Protein AF-A0A9Q3DK66-F1 (afdb_monomer)

Mean predicted aligned error: 12.94 Å

Structure (mmCIF, N/CA/C/O backbone):
data_AF-A0A9Q3DK66-F1
#
_entry.id   AF-A0A9Q3DK66-F1
#
loop_
_atom_site.group_PDB
_atom_site.id
_atom_site.type_symbol
_atom_site.label_atom_id
_atom_site.label_alt_id
_atom_site.label_comp_id
_atom_site.label_asym_id
_atom_site.label_entity_id
_atom_site.label_seq_id
_atom_site.pdbx_PDB_ins_code
_atom_site.Cartn_x
_atom_site.Cartn_y
_atom_site.Cartn_z
_atom_site.occupancy
_atom_site.B_iso_or_equiv
_atom_site.auth_seq_id
_atom_site.auth_comp_id
_atom_site.auth_asym_id
_atom_site.auth_atom_id
_atom_site.pdbx_PDB_model_num
ATOM 1 N N . MET A 1 1 ? 22.580 -22.231 -20.944 1.00 53.44 1 MET A N 1
ATOM 2 C CA . MET A 1 1 ? 22.405 -20.837 -20.447 1.00 53.44 1 MET A CA 1
ATOM 3 C C . MET A 1 1 ? 23.715 -20.143 -20.064 1.00 53.44 1 MET A C 1
ATOM 5 O O . MET A 1 1 ? 23.966 -19.105 -20.649 1.00 53.44 1 MET A O 1
ATOM 9 N N . ARG A 1 2 ? 24.570 -20.653 -19.152 1.00 49.84 2 ARG A N 1
ATOM 10 C CA . ARG A 1 2 ? 25.921 -20.064 -18.920 1.00 49.84 2 ARG A CA 1
ATOM 11 C C . ARG A 1 2 ? 26.965 -20.409 -19.994 1.00 49.84 2 ARG A C 1
ATOM 13 O O . ARG A 1 2 ? 27.972 -19.726 -20.081 1.00 49.84 2 ARG A O 1
ATOM 20 N N . GLN A 1 3 ? 26.744 -21.475 -20.762 1.00 56.81 3 GLN A N 1
ATOM 21 C CA . GLN A 1 3 ? 27.671 -21.937 -21.803 1.00 56.81 3 GLN A CA 1
ATOM 22 C C . GLN A 1 3 ? 27.370 -21.345 -23.194 1.00 56.81 3 GLN A C 1
ATOM 24 O O . GLN A 1 3 ? 28.244 -21.373 -24.048 1.00 56.81 3 GLN A O 1
ATOM 29 N N . ASP A 1 4 ? 26.185 -20.751 -23.398 1.00 58.62 4 ASP A N 1
ATOM 30 C CA . ASP A 1 4 ? 25.713 -20.282 -24.719 1.00 58.62 4 ASP A CA 1
ATOM 31 C C . ASP A 1 4 ? 25.756 -18.752 -24.878 1.00 58.62 4 ASP A C 1
ATOM 33 O O . ASP A 1 4 ? 25.678 -18.226 -25.984 1.00 58.62 4 ASP A O 1
ATOM 37 N N . HIS A 1 5 ? 25.883 -18.022 -23.768 1.00 58.50 5 HIS A N 1
ATOM 38 C CA . HIS A 1 5 ? 25.971 -16.566 -23.733 1.00 58.50 5 HIS A CA 1
ATOM 39 C C . HIS A 1 5 ? 27.233 -16.224 -22.945 1.00 58.50 5 HIS A C 1
ATOM 41 O O . HIS A 1 5 ? 27.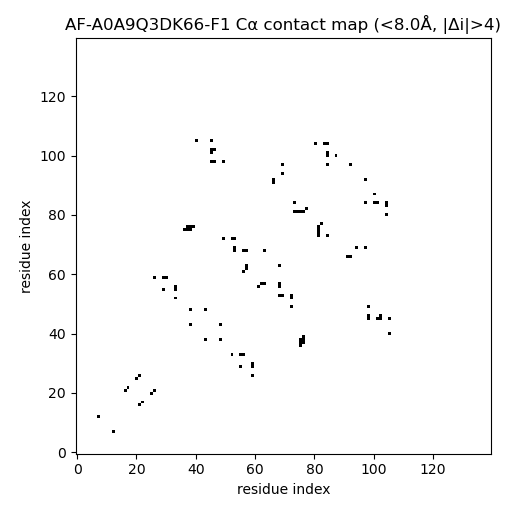349 -16.640 -21.791 1.00 58.50 5 HIS A O 1
ATOM 47 N N . GLY A 1 6 ? 28.192 -15.536 -23.572 1.00 63.41 6 GLY A N 1
ATOM 48 C CA . GLY A 1 6 ? 29.473 -15.169 -22.960 1.00 63.41 6 GLY A CA 1
ATOM 49 C C . GLY A 1 6 ? 29.328 -14.323 -21.686 1.00 63.41 6 GLY A C 1
ATOM 50 O O . GLY A 1 6 ? 28.230 -14.118 -21.169 1.00 63.41 6 GLY A O 1
ATOM 51 N N . THR A 1 7 ? 30.445 -13.810 -21.161 1.00 70.69 7 THR A N 1
ATOM 52 C CA . THR A 1 7 ? 30.504 -12.949 -19.961 1.00 70.69 7 THR A CA 1
ATOM 53 C C . THR A 1 7 ? 29.791 -11.606 -20.168 1.00 70.69 7 THR A C 1
ATOM 55 O O . THR A 1 7 ? 30.417 -10.556 -20.282 1.00 70.69 7 THR A O 1
ATOM 58 N N . HIS A 1 8 ? 28.461 -11.630 -20.225 1.00 76.81 8 HIS A N 1
ATOM 59 C CA . HIS A 1 8 ? 27.614 -10.450 -20.175 1.00 76.81 8 HIS A CA 1
ATOM 60 C C . HIS A 1 8 ? 27.552 -9.915 -18.744 1.00 76.81 8 HIS A C 1
ATOM 62 O O . HIS A 1 8 ? 27.588 -10.670 -17.768 1.00 76.81 8 HIS A O 1
ATOM 68 N N . SER A 1 9 ? 27.459 -8.593 -18.627 1.00 81.81 9 SER A N 1
ATOM 69 C CA . SER A 1 9 ? 27.379 -7.902 -17.346 1.00 81.81 9 SER A CA 1
ATOM 70 C C . SER A 1 9 ? 26.063 -8.219 -16.620 1.00 81.81 9 SER A C 1
ATOM 72 O O . SER A 1 9 ? 25.056 -8.591 -17.225 1.00 81.81 9 SER A O 1
ATOM 74 N N . TRP A 1 10 ? 26.055 -8.063 -15.294 1.00 76.44 10 TRP A N 1
ATOM 75 C CA . TRP A 1 10 ? 24.854 -8.271 -14.480 1.00 76.44 10 TRP A CA 1
ATOM 76 C C . TRP A 1 10 ? 23.632 -7.437 -14.927 1.00 76.44 10 TRP A C 1
ATOM 78 O O . TRP A 1 10 ? 22.541 -8.003 -14.969 1.00 76.44 10 TRP A O 1
ATOM 88 N N . PRO A 1 11 ? 23.768 -6.152 -15.324 1.00 84.50 11 PRO A N 1
ATOM 89 C CA . PRO A 1 11 ? 22.648 -5.377 -15.863 1.00 84.50 11 PRO A CA 1
ATOM 90 C C . PRO A 1 11 ? 21.978 -6.034 -17.074 1.00 84.50 11 PRO A C 1
ATOM 92 O O . PRO A 1 11 ? 20.754 -6.108 -17.123 1.00 84.50 11 PRO A O 1
ATOM 95 N N . TRP A 1 12 ? 22.768 -6.590 -17.996 1.00 84.25 12 TRP A N 1
ATOM 96 C CA . TRP A 1 12 ? 22.235 -7.276 -19.171 1.00 84.25 12 TRP A CA 1
ATOM 97 C C . TRP A 1 12 ? 21.457 -8.537 -18.779 1.00 84.25 12 TRP A C 1
ATOM 99 O O . TRP A 1 12 ? 20.333 -8.746 -19.226 1.00 84.25 12 TRP A O 1
ATOM 109 N N . TRP A 1 13 ? 22.006 -9.354 -17.873 1.00 78.94 13 TRP A N 1
ATOM 110 C CA . TRP A 1 13 ? 21.292 -10.527 -17.357 1.00 78.94 13 TRP A CA 1
ATOM 111 C C . TRP A 1 13 ? 20.001 -10.149 -16.633 1.00 78.94 13 TRP A C 1
ATOM 113 O O . TRP A 1 13 ? 18.989 -10.833 -16.789 1.00 78.94 13 TRP A O 1
ATOM 123 N N . LYS A 1 14 ? 20.015 -9.046 -15.880 1.00 80.75 14 LYS A N 1
ATOM 124 C CA . LYS A 1 14 ? 18.824 -8.507 -15.227 1.00 80.75 14 LYS A CA 1
ATOM 125 C C . LYS A 1 14 ? 17.761 -8.132 -16.261 1.00 80.75 14 LYS A C 1
ATOM 127 O O . LYS A 1 14 ? 16.616 -8.536 -16.094 1.00 80.75 14 LYS A O 1
ATOM 132 N N . GLU A 1 15 ? 18.126 -7.449 -17.345 1.00 82.69 15 GLU A N 1
ATOM 133 C CA . GLU A 1 15 ? 17.201 -7.136 -18.444 1.00 82.69 15 GLU A CA 1
ATOM 134 C C . GLU A 1 15 ? 16.627 -8.386 -19.109 1.00 82.69 15 GLU A C 1
ATOM 136 O O . GLU A 1 15 ? 15.422 -8.448 -19.331 1.00 82.69 15 GLU A O 1
ATOM 141 N N . GLN A 1 16 ? 17.440 -9.411 -19.374 1.00 80.88 16 GLN A N 1
ATOM 142 C CA . GLN A 1 16 ? 16.945 -10.655 -19.974 1.00 80.88 16 GLN A CA 1
ATOM 143 C C . GLN A 1 16 ? 15.970 -11.399 -19.054 1.00 80.88 16 GLN A C 1
ATOM 145 O O . GLN A 1 16 ? 14.953 -11.925 -19.507 1.00 80.88 16 GLN A O 1
ATOM 150 N N . ILE A 1 17 ? 16.251 -11.428 -17.748 1.00 77.25 17 ILE A N 1
ATOM 151 C CA . ILE A 1 17 ? 15.351 -12.014 -16.748 1.00 77.25 17 ILE A CA 1
ATOM 152 C C . ILE A 1 17 ? 14.044 -11.219 -16.694 1.00 77.25 17 ILE A C 1
ATOM 154 O O . ILE A 1 17 ? 12.969 -11.816 -16.744 1.00 77.25 17 ILE A O 1
ATOM 158 N N . LEU A 1 18 ? 14.121 -9.888 -16.636 1.00 77.88 18 LEU A N 1
ATOM 159 C CA . LEU A 1 18 ? 12.938 -9.031 -16.637 1.00 77.88 18 LEU A CA 1
ATOM 160 C C . LEU A 1 18 ? 12.126 -9.229 -17.923 1.00 77.88 18 LEU A C 1
ATOM 162 O O . LEU A 1 18 ? 10.943 -9.524 -17.849 1.00 77.88 18 LEU A O 1
ATOM 166 N N . SER A 1 19 ? 12.756 -9.189 -19.094 1.00 77.69 19 SER A N 1
ATOM 167 C CA . SER A 1 19 ? 12.089 -9.394 -20.385 1.00 77.69 19 SER A CA 1
ATOM 168 C C . SER A 1 19 ? 11.385 -10.752 -20.480 1.00 77.69 19 SER A C 1
ATOM 170 O O . SER A 1 19 ? 10.265 -10.838 -20.980 1.00 77.69 19 SER A O 1
ATOM 172 N N . LYS A 1 20 ? 12.005 -11.819 -19.961 1.00 76.62 20 LYS A N 1
ATOM 173 C CA . LYS A 1 20 ? 11.450 -13.174 -20.038 1.00 76.62 20 LYS A CA 1
ATOM 174 C C . LYS A 1 20 ? 10.322 -13.432 -19.036 1.00 76.62 20 LYS A C 1
ATOM 176 O O . LYS A 1 20 ? 9.377 -14.153 -19.357 1.00 76.62 20 LYS A O 1
ATOM 181 N N . TRP A 1 21 ? 10.433 -12.896 -17.821 1.00 71.38 21 TRP A N 1
ATOM 182 C CA . TRP A 1 21 ? 9.559 -13.267 -16.701 1.00 71.38 21 TRP A CA 1
ATOM 183 C C . TRP 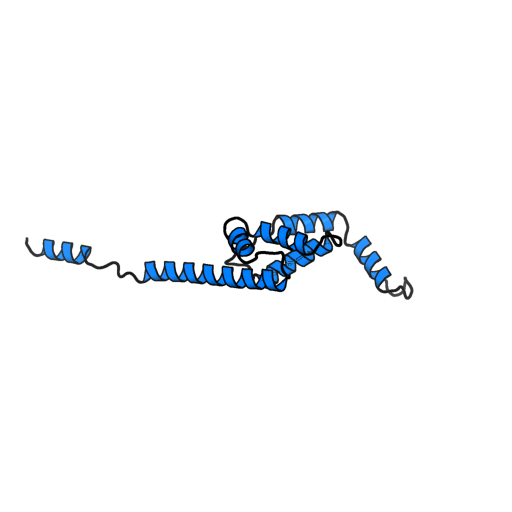A 1 21 ? 8.580 -12.165 -16.275 1.00 71.38 21 TRP A C 1
ATOM 185 O O . TRP A 1 21 ? 7.520 -12.478 -15.740 1.00 71.38 21 TRP A O 1
ATOM 19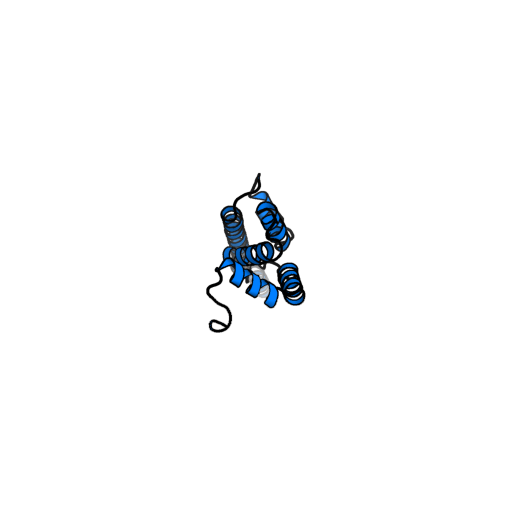5 N N . VAL A 1 22 ? 8.880 -10.896 -16.559 1.00 75.62 22 VAL A N 1
ATOM 196 C CA . VAL A 1 22 ? 8.011 -9.729 -16.314 1.00 75.62 22 VAL A CA 1
ATOM 197 C C . VAL A 1 22 ? 7.228 -9.418 -17.592 1.00 75.62 22 VAL A C 1
ATOM 199 O O . VAL A 1 22 ? 7.341 -8.350 -18.188 1.00 75.62 22 VAL A O 1
ATOM 202 N N . ASN A 1 23 ? 6.438 -10.394 -18.035 1.00 82.25 23 ASN A N 1
ATOM 203 C CA . ASN A 1 23 ? 5.479 -10.207 -19.123 1.00 82.25 23 ASN A CA 1
ATOM 204 C C . ASN A 1 23 ? 4.170 -9.579 -18.604 1.00 82.25 23 ASN A C 1
ATOM 206 O O . ASN A 1 23 ? 3.952 -9.468 -17.395 1.00 82.25 23 ASN A O 1
ATOM 210 N N . ASP A 1 24 ? 3.275 -9.195 -19.513 1.00 85.06 24 ASP A N 1
ATOM 211 C CA . ASP A 1 24 ? 2.014 -8.527 -19.158 1.00 85.06 24 ASP A CA 1
ATOM 212 C C . ASP A 1 24 ? 1.142 -9.355 -18.207 1.00 85.06 24 ASP A C 1
ATOM 214 O O . ASP A 1 24 ? 0.496 -8.807 -17.317 1.00 85.06 24 ASP A O 1
ATOM 218 N N . SER A 1 25 ? 1.186 -10.688 -18.307 1.00 86.50 25 SER A N 1
ATOM 219 C CA . SER A 1 25 ? 0.475 -11.564 -17.367 1.00 86.50 25 SER A CA 1
ATOM 220 C C . SER A 1 25 ? 1.046 -11.489 -15.950 1.00 86.50 25 SER A C 1
ATOM 222 O O . SER A 1 25 ? 0.293 -11.558 -14.979 1.00 86.50 25 SER A O 1
ATOM 224 N N . TRP A 1 26 ? 2.366 -11.360 -15.801 1.00 89.19 26 TRP A N 1
ATOM 225 C CA . TRP A 1 26 ? 2.994 -11.145 -14.496 1.00 89.19 26 TRP A CA 1
ATOM 226 C C . TRP A 1 26 ? 2.631 -9.770 -13.926 1.00 89.19 26 TRP A C 1
ATOM 228 O O . TRP A 1 26 ? 2.263 -9.683 -12.754 1.00 89.19 26 TRP A O 1
ATOM 238 N N . ARG A 1 27 ? 2.663 -8.720 -14.760 1.00 88.69 27 ARG A N 1
ATOM 239 C CA . ARG A 1 27 ? 2.290 -7.354 -14.354 1.00 88.69 27 ARG A CA 1
ATOM 240 C C . ARG A 1 27 ? 0.848 -7.307 -13.867 1.00 88.69 27 ARG A C 1
ATOM 242 O O . ARG A 1 27 ? 0.611 -6.895 -12.738 1.00 88.69 27 ARG A O 1
ATOM 249 N N . PHE A 1 28 ? -0.072 -7.870 -14.647 1.00 89.88 28 PHE A N 1
ATOM 250 C CA . PHE A 1 28 ? -1.483 -7.982 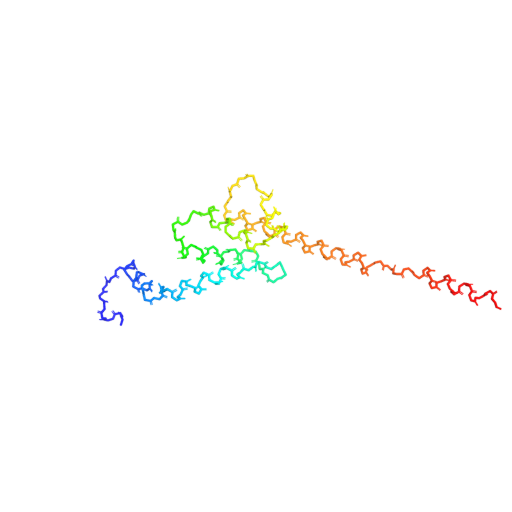-14.287 1.00 89.88 28 PHE A CA 1
ATOM 251 C C . PHE A 1 28 ? -1.694 -8.731 -12.961 1.00 89.88 28 PHE A C 1
ATOM 253 O O . PHE A 1 28 ? -2.426 -8.276 -12.084 1.00 89.88 28 PHE A O 1
ATOM 260 N N . LYS A 1 29 ? -1.004 -9.863 -12.756 1.00 91.50 29 LYS A N 1
ATOM 261 C CA . LYS A 1 29 ? -1.060 -10.598 -11.479 1.00 91.50 29 LYS A CA 1
ATOM 262 C C . LYS A 1 29 ? -0.562 -9.759 -10.309 1.00 91.50 29 LYS A C 1
ATOM 264 O O . LYS A 1 29 ? -1.106 -9.873 -9.209 1.00 91.50 29 LYS A O 1
ATOM 269 N N . MET A 1 30 ? 0.480 -8.959 -10.516 1.00 91.75 30 MET A N 1
ATOM 270 C CA . MET A 1 30 ? 1.046 -8.126 -9.462 1.00 91.75 30 MET A CA 1
ATOM 271 C C . MET A 1 30 ? 0.179 -6.924 -9.127 1.00 91.75 30 MET A C 1
ATOM 273 O O . MET A 1 30 ? 0.009 -6.630 -7.944 1.00 91.75 30 MET A O 1
ATOM 277 N N . GLU A 1 31 ? -0.415 -6.300 -10.139 1.00 93.50 31 GLU A N 1
ATOM 278 C CA . GLU A 1 31 ? -1.420 -5.256 -9.974 1.00 93.50 31 GLU A CA 1
ATOM 279 C C . GLU A 1 31 ? -2.607 -5.786 -9.174 1.00 93.50 31 GLU A C 1
ATOM 281 O O . GLU A 1 31 ? -2.880 -5.254 -8.103 1.00 93.50 31 GLU A O 1
ATOM 286 N N . ASN A 1 32 ? -3.220 -6.902 -9.582 1.00 94.81 32 ASN A N 1
ATOM 287 C CA . ASN A 1 32 ? -4.329 -7.503 -8.829 1.00 94.81 32 ASN A CA 1
ATOM 288 C C . ASN A 1 32 ? -3.920 -7.877 -7.401 1.00 94.81 32 ASN A C 1
ATOM 290 O O . ASN A 1 32 ? -4.633 -7.583 -6.447 1.00 94.81 32 ASN A O 1
ATOM 294 N N . SER A 1 33 ? -2.725 -8.451 -7.231 1.00 94.25 33 SER A N 1
ATOM 295 C CA . SER A 1 33 ? -2.201 -8.798 -5.906 1.00 94.25 33 SER A CA 1
ATOM 296 C C . SER A 1 33 ? -2.041 -7.588 -4.987 1.00 94.25 33 SER A C 1
ATOM 298 O O . SER A 1 33 ? -2.096 -7.754 -3.767 1.00 94.25 33 SER A O 1
ATOM 300 N N . PHE A 1 34 ? -1.740 -6.410 -5.537 1.00 95.31 34 PHE A N 1
ATOM 301 C CA . PHE A 1 34 ? -1.704 -5.157 -4.789 1.00 95.31 34 PHE A CA 1
ATOM 302 C C . PHE A 1 34 ? -3.116 -4.600 -4.586 1.00 95.31 34 PHE A C 1
ATOM 304 O O . PHE A 1 34 ? -3.440 -4.141 -3.491 1.00 95.31 34 PHE A O 1
ATOM 311 N N . GLU A 1 35 ? -3.970 -4.653 -5.607 1.00 93.50 35 GLU A N 1
ATOM 312 C CA . GLU A 1 35 ? -5.308 -4.080 -5.541 1.00 93.50 35 GLU A CA 1
ATOM 313 C C . GLU A 1 35 ? -6.203 -4.791 -4.517 1.00 93.50 35 GLU A C 1
ATOM 315 O O . GLU A 1 35 ? -6.865 -4.118 -3.724 1.00 93.50 35 GLU A O 1
ATOM 320 N N . GLU A 1 36 ? -6.125 -6.119 -4.448 1.00 94.19 36 GLU A N 1
ATOM 321 C CA . GLU A 1 36 ? -6.849 -6.970 -3.495 1.00 94.19 36 GLU A CA 1
ATOM 322 C C . GLU A 1 36 ? -6.227 -6.985 -2.087 1.00 94.19 36 GLU A C 1
ATOM 324 O O . GLU A 1 36 ? -6.837 -7.474 -1.132 1.00 94.19 36 GLU A O 1
ATOM 329 N N . ALA A 1 37 ? -5.003 -6.470 -1.922 1.00 93.88 37 ALA A N 1
ATOM 330 C CA . ALA A 1 37 ? -4.325 -6.468 -0.632 1.00 93.88 37 ALA A CA 1
ATOM 331 C C . ALA A 1 37 ? -4.906 -5.389 0.287 1.00 93.88 37 ALA A C 1
ATOM 333 O O . ALA A 1 37 ? -4.469 -4.241 0.267 1.00 93.88 37 ALA A O 1
ATOM 334 N N . ILE A 1 38 ? -5.849 -5.787 1.137 1.00 93.62 38 ILE A N 1
ATOM 335 C CA . ILE A 1 38 ? -6.360 -4.979 2.248 1.00 93.62 38 ILE A CA 1
ATOM 336 C C . ILE A 1 38 ? -5.642 -5.377 3.539 1.00 93.62 38 ILE A C 1
ATOM 338 O O . ILE A 1 38 ? -5.466 -6.568 3.815 1.00 93.62 38 ILE A O 1
ATOM 342 N N . PHE A 1 39 ? -5.206 -4.384 4.316 1.00 93.69 39 PHE A N 1
ATOM 343 C CA . PHE A 1 39 ? -4.532 -4.625 5.590 1.00 93.69 39 PHE A CA 1
ATOM 344 C C . PHE A 1 39 ? -5.527 -5.110 6.650 1.00 93.69 39 PHE A C 1
ATOM 346 O O . PHE A 1 39 ? -6.564 -4.487 6.871 1.00 93.69 39 PHE A O 1
ATOM 353 N N . ASN A 1 40 ? -5.196 -6.204 7.337 1.00 89.69 40 ASN A N 1
ATOM 354 C CA . ASN A 1 40 ? -5.992 -6.746 8.431 1.00 89.69 40 ASN A CA 1
ATOM 355 C C . ASN A 1 40 ? -5.207 -6.698 9.752 1.00 89.69 40 ASN A C 1
ATOM 357 O O . ASN A 1 40 ? -4.169 -7.338 9.889 1.00 89.69 40 ASN A O 1
ATOM 361 N N . ILE A 1 41 ? -5.745 -5.986 10.743 1.00 87.75 41 ILE A N 1
ATOM 362 C CA . ILE A 1 41 ? -5.089 -5.740 12.035 1.00 87.75 41 ILE A CA 1
ATOM 363 C C . ILE A 1 41 ? -4.836 -7.013 12.867 1.00 87.75 41 ILE A C 1
ATOM 365 O O . ILE A 1 41 ? -3.840 -7.099 13.590 1.00 87.75 41 ILE A O 1
ATOM 369 N N . GLU A 1 42 ? -5.717 -8.007 12.759 1.00 85.56 42 GLU A N 1
ATOM 370 C CA . GLU A 1 42 ? -5.652 -9.284 13.484 1.00 85.56 42 GLU A CA 1
ATOM 371 C C . GLU A 1 42 ? -4.561 -10.182 12.893 1.00 85.56 42 GLU A C 1
ATOM 373 O O . GLU A 1 42 ? -3.745 -10.757 13.614 1.00 85.56 42 GLU A O 1
ATOM 378 N N . ARG A 1 43 ? -4.531 -10.270 11.559 1.00 88.81 43 ARG A N 1
ATOM 379 C CA . ARG A 1 43 ? -3.712 -11.237 10.819 1.00 88.81 43 ARG A CA 1
ATOM 380 C C . ARG A 1 43 ? -2.342 -10.699 10.423 1.00 88.81 43 ARG A C 1
ATOM 382 O O . ARG A 1 43 ? -1.364 -11.446 10.421 1.00 88.81 43 ARG A O 1
ATOM 389 N N . ASP A 1 44 ? -2.274 -9.437 10.021 1.00 92.75 44 ASP A N 1
ATOM 390 C CA . ASP A 1 44 ? -1.124 -8.905 9.304 1.00 92.75 44 ASP A CA 1
ATOM 391 C C . ASP A 1 44 ? -0.163 -8.180 10.255 1.00 92.75 44 ASP A C 1
ATOM 393 O O . ASP A 1 44 ? -0.558 -7.458 11.173 1.00 92.75 44 ASP A O 1
ATOM 397 N N . ARG A 1 45 ? 1.143 -8.362 10.025 1.00 92.38 45 ARG A N 1
ATOM 398 C CA . ARG A 1 45 ? 2.186 -7.606 10.728 1.00 92.38 45 ARG A CA 1
ATOM 399 C C . ARG A 1 45 ? 2.486 -6.313 9.965 1.00 92.38 45 ARG A C 1
ATOM 401 O O . ARG A 1 45 ? 2.896 -6.424 8.806 1.00 92.38 45 ARG A O 1
ATOM 408 N N . PRO A 1 46 ? 2.344 -5.126 10.588 1.00 91.75 46 PRO A N 1
ATOM 409 C CA . PRO A 1 46 ? 2.537 -3.825 9.944 1.00 91.75 46 PRO A CA 1
ATOM 410 C C . PRO A 1 46 ? 3.794 -3.725 9.073 1.00 91.75 46 PRO A C 1
ATOM 412 O O . PRO A 1 46 ? 3.678 -3.505 7.868 1.00 91.75 46 PRO A O 1
ATOM 415 N N . MET A 1 47 ? 4.976 -3.972 9.648 1.00 93.81 47 MET A N 1
ATOM 416 C CA . MET A 1 47 ? 6.256 -3.881 8.941 1.00 93.81 47 MET A CA 1
ATOM 417 C C . MET A 1 47 ? 6.314 -4.800 7.715 1.00 93.81 47 MET A C 1
ATOM 419 O O . MET A 1 47 ? 6.543 -4.346 6.593 1.00 93.81 47 MET A O 1
ATOM 423 N N . SER A 1 48 ? 6.079 -6.102 7.907 1.00 95.12 48 SER A N 1
ATOM 424 C CA . SER A 1 48 ? 6.174 -7.091 6.827 1.00 95.12 48 SER A CA 1
ATOM 425 C C . SER A 1 48 ? 5.162 -6.821 5.717 1.00 95.12 48 SER A C 1
ATOM 427 O O . SER A 1 48 ? 5.475 -6.970 4.535 1.00 95.12 48 SER A O 1
ATOM 429 N N . TRP A 1 49 ? 3.947 -6.418 6.089 1.00 96.06 49 TRP A N 1
ATOM 430 C CA . TRP A 1 49 ? 2.892 -6.128 5.134 1.00 96.06 49 TRP A CA 1
ATOM 431 C C . TRP A 1 49 ? 3.209 -4.868 4.323 1.00 96.06 49 TRP A C 1
ATOM 433 O O . TRP A 1 49 ? 3.122 -4.905 3.095 1.00 96.06 49 TRP A O 1
ATOM 443 N N . PHE A 1 50 ? 3.653 -3.790 4.978 1.00 95.75 50 PHE A N 1
ATOM 444 C CA . PHE A 1 50 ? 4.005 -2.534 4.316 1.00 95.75 50 PHE A CA 1
ATOM 445 C C . PHE A 1 50 ? 5.149 -2.719 3.321 1.00 95.75 50 PHE A C 1
ATOM 447 O O . PHE A 1 50 ? 5.029 -2.327 2.161 1.00 95.75 50 PHE A O 1
ATOM 454 N N . LEU A 1 51 ? 6.237 -3.373 3.745 1.00 95.94 51 LEU A N 1
ATOM 455 C CA . LEU A 1 51 ? 7.398 -3.617 2.888 1.00 95.94 51 LEU A CA 1
ATOM 456 C C . LEU A 1 51 ? 7.036 -4.473 1.671 1.00 95.94 51 LEU A C 1
ATOM 458 O O . LEU A 1 51 ? 7.485 -4.181 0.566 1.00 95.94 51 LEU A O 1
ATOM 462 N N . LYS A 1 52 ? 6.157 -5.468 1.841 1.00 96.31 52 LYS A N 1
ATOM 463 C CA . LYS A 1 52 ? 5.653 -6.281 0.728 1.00 96.31 52 LYS A CA 1
ATOM 464 C C . LYS A 1 52 ? 4.870 -5.451 -0.290 1.00 96.31 52 LYS A C 1
ATOM 466 O O . LYS A 1 52 ? 5.009 -5.679 -1.489 1.00 96.31 52 LYS A O 1
ATOM 471 N N . GLN A 1 53 ? 4.046 -4.501 0.154 1.00 96.38 53 GLN A N 1
ATOM 472 C CA . GLN A 1 53 ? 3.324 -3.628 -0.778 1.00 96.38 53 GLN A CA 1
ATOM 473 C C . GLN A 1 53 ? 4.238 -2.586 -1.429 1.00 96.38 53 GLN A C 1
ATOM 475 O O . GLN A 1 53 ? 4.070 -2.298 -2.614 1.00 96.38 53 GLN A O 1
ATOM 480 N N . LYS A 1 54 ? 5.225 -2.065 -0.687 1.00 95.69 54 LYS A N 1
ATOM 481 C CA . LYS A 1 54 ? 6.262 -1.176 -1.226 1.00 95.69 54 LYS A CA 1
ATOM 482 C C . LYS A 1 54 ? 7.003 -1.858 -2.372 1.00 95.69 54 LYS A C 1
ATOM 484 O O . LYS A 1 54 ? 7.031 -1.302 -3.460 1.00 95.69 54 LYS A O 1
ATOM 489 N N . ASP A 1 55 ? 7.493 -3.076 -2.152 1.00 94.62 55 ASP A N 1
ATOM 490 C CA . ASP A 1 55 ? 8.223 -3.866 -3.151 1.00 94.62 55 ASP A CA 1
ATOM 491 C C . ASP A 1 55 ? 7.408 -4.103 -4.435 1.00 94.62 55 ASP A C 1
ATOM 493 O O . ASP A 1 55 ? 7.889 -3.875 -5.549 1.00 94.62 55 ASP A O 1
ATOM 497 N N . ARG A 1 56 ? 6.127 -4.466 -4.290 1.00 94.25 56 ARG A N 1
ATOM 498 C CA . ARG A 1 56 ? 5.205 -4.628 -5.426 1.00 94.25 56 ARG A CA 1
ATOM 499 C C . ARG A 1 56 ? 5.070 -3.343 -6.237 1.00 94.25 56 ARG A C 1
ATOM 501 O O . ARG A 1 56 ? 5.209 -3.374 -7.457 1.00 94.25 56 ARG A O 1
ATOM 508 N N . LEU A 1 57 ? 4.822 -2.218 -5.567 1.00 94.62 57 LEU A N 1
ATOM 509 C CA . LEU A 1 57 ? 4.636 -0.930 -6.233 1.00 94.62 57 LEU A CA 1
ATOM 510 C C . LEU A 1 57 ? 5.919 -0.423 -6.884 1.00 94.62 57 LEU A C 1
ATOM 512 O O . LEU A 1 57 ? 5.852 0.059 -8.008 1.00 94.62 57 LEU A O 1
ATOM 516 N N . THR A 1 58 ? 7.075 -0.561 -6.233 1.00 92.50 58 THR A N 1
ATOM 517 C CA . THR A 1 58 ? 8.360 -0.151 -6.820 1.00 92.50 58 THR A CA 1
ATOM 518 C C . THR A 1 58 ? 8.758 -1.035 -7.995 1.00 92.50 58 THR A C 1
ATOM 520 O O . THR A 1 58 ? 9.433 -0.570 -8.907 1.00 92.50 58 THR A O 1
ATOM 523 N N . THR A 1 59 ? 8.321 -2.298 -8.012 1.00 89.81 59 THR A N 1
ATOM 524 C CA . THR A 1 59 ? 8.565 -3.192 -9.150 1.00 89.81 59 THR A CA 1
ATOM 525 C C . THR A 1 59 ? 7.637 -2.884 -10.329 1.00 89.81 59 THR A C 1
ATOM 527 O O . THR A 1 59 ? 8.073 -2.921 -11.476 1.00 89.81 59 THR A O 1
ATOM 530 N N . LEU A 1 60 ? 6.366 -2.560 -10.066 1.00 90.06 60 LEU A N 1
ATOM 531 C CA . LEU A 1 60 ? 5.394 -2.176 -11.100 1.00 90.06 60 LEU A CA 1
ATOM 532 C C . LEU A 1 60 ? 5.638 -0.766 -11.654 1.00 90.06 60 LEU A C 1
ATOM 534 O O . LEU A 1 60 ? 5.430 -0.512 -12.839 1.00 90.06 60 LEU A O 1
ATOM 538 N N . HIS A 1 61 ? 6.067 0.153 -10.793 1.00 90.25 61 HIS A N 1
ATOM 539 C CA . HIS A 1 61 ? 6.213 1.572 -11.089 1.00 90.25 61 HIS A CA 1
ATOM 540 C C . HIS A 1 61 ? 7.543 2.096 -10.521 1.00 90.25 61 HIS A C 1
ATOM 542 O O . HIS A 1 61 ? 7.544 2.788 -9.499 1.00 90.25 61 HIS A O 1
ATOM 548 N N . PRO A 1 62 ? 8.681 1.780 -11.164 1.00 89.00 62 PRO A N 1
ATOM 549 C CA . PRO A 1 62 ? 10.005 2.162 -10.667 1.00 89.00 62 PRO A CA 1
ATOM 550 C C . PRO A 1 62 ? 10.208 3.680 -10.578 1.00 89.00 62 PRO A C 1
ATOM 552 O O . PRO A 1 62 ? 10.939 4.145 -9.710 1.00 89.00 62 PRO A O 1
ATOM 555 N N . ASP A 1 63 ? 9.512 4.451 -11.415 1.00 91.50 63 ASP A N 1
ATOM 556 C CA . ASP A 1 63 ? 9.612 5.916 -11.456 1.00 91.50 63 ASP A CA 1
ATOM 557 C C . ASP A 1 63 ? 8.666 6.618 -10.461 1.00 91.50 63 ASP A C 1
ATOM 559 O O . ASP A 1 63 ? 8.576 7.847 -10.421 1.00 91.50 63 ASP A O 1
ATOM 563 N N . MET A 1 64 ? 7.911 5.857 -9.660 1.00 93.25 64 MET A N 1
ATOM 564 C CA . MET A 1 64 ? 6.981 6.419 -8.684 1.00 93.25 64 MET A CA 1
ATOM 565 C C . MET A 1 64 ? 7.732 6.991 -7.481 1.00 93.25 64 MET A C 1
ATOM 567 O O . MET A 1 64 ? 8.548 6.314 -6.859 1.00 93.25 64 MET A O 1
ATOM 571 N N . SER A 1 65 ? 7.395 8.224 -7.090 1.00 93.81 65 SER A N 1
ATOM 572 C CA . SER A 1 65 ? 7.977 8.831 -5.892 1.00 93.81 65 SER A CA 1
ATOM 573 C C . SER A 1 65 ? 7.620 8.045 -4.630 1.00 93.81 65 SER A C 1
ATOM 575 O O . SER A 1 65 ? 6.505 7.534 -4.490 1.00 93.81 65 SER A O 1
ATOM 577 N N . GLU A 1 66 ? 8.547 8.002 -3.672 1.00 91.31 66 GLU A N 1
ATOM 578 C CA . GLU A 1 66 ? 8.353 7.267 -2.418 1.00 91.31 66 GLU A CA 1
ATOM 579 C C . GLU A 1 66 ? 7.095 7.743 -1.666 1.00 91.31 66 GLU A C 1
ATOM 581 O O . GLU A 1 66 ? 6.269 6.932 -1.251 1.00 91.31 66 GLU A O 1
ATOM 586 N N . THR A 1 67 ? 6.858 9.056 -1.630 1.00 91.56 67 THR A N 1
ATOM 587 C CA . THR A 1 67 ? 5.635 9.651 -1.073 1.00 91.56 67 THR A CA 1
ATOM 588 C C . THR A 1 67 ? 4.360 9.127 -1.740 1.00 91.56 67 THR A C 1
ATOM 590 O O . THR A 1 67 ? 3.345 8.910 -1.073 1.00 91.56 67 THR A O 1
ATOM 593 N N . MET A 1 68 ? 4.364 8.941 -3.063 1.00 92.75 68 MET A N 1
ATOM 594 C CA . MET A 1 68 ? 3.201 8.411 -3.776 1.00 92.75 68 MET A CA 1
ATOM 595 C C . MET A 1 68 ? 3.006 6.920 -3.485 1.00 92.75 68 MET A C 1
ATOM 597 O O . MET A 1 68 ? 1.867 6.491 -3.283 1.00 92.75 68 MET A O 1
ATOM 601 N N . VAL A 1 69 ? 4.098 6.154 -3.391 1.00 95.12 69 VAL A N 1
ATOM 602 C CA . VAL A 1 69 ? 4.069 4.750 -2.960 1.00 95.12 69 VAL A CA 1
ATOM 603 C C . VAL A 1 69 ? 3.413 4.644 -1.584 1.00 95.12 69 VAL A C 1
ATOM 605 O O . VAL A 1 69 ? 2.426 3.923 -1.436 1.00 95.12 69 VAL A O 1
ATOM 608 N N . HIS A 1 70 ? 3.860 5.432 -0.601 1.00 94.19 70 HIS A N 1
ATOM 609 C CA . HIS A 1 70 ? 3.266 5.448 0.740 1.00 94.19 70 HIS A CA 1
ATOM 610 C C . HIS A 1 70 ? 1.776 5.791 0.709 1.00 94.19 70 HIS A C 1
ATOM 612 O O . HIS A 1 70 ? 0.971 5.062 1.283 1.00 94.19 70 HIS A O 1
ATOM 618 N N . LYS A 1 71 ? 1.368 6.832 -0.029 1.00 91.31 71 LYS A N 1
ATOM 619 C CA . LYS A 1 71 ? -0.054 7.202 -0.177 1.00 91.31 71 LYS A CA 1
ATOM 620 C C . LYS A 1 71 ? -0.901 6.090 -0.804 1.00 91.31 71 LYS A C 1
ATOM 622 O O . LYS A 1 71 ? -2.056 5.913 -0.422 1.00 91.31 71 LYS A O 1
ATOM 627 N N . ARG A 1 72 ? -0.375 5.344 -1.784 1.00 94.50 72 ARG A N 1
ATOM 628 C CA . ARG A 1 72 ? -1.082 4.185 -2.362 1.00 94.50 72 ARG A CA 1
ATOM 629 C C . ARG A 1 72 ? -1.232 3.061 -1.344 1.00 94.50 72 ARG A C 1
ATOM 631 O O . ARG A 1 72 ? -2.309 2.481 -1.274 1.00 94.50 72 ARG A O 1
ATOM 638 N N . ILE A 1 73 ? -0.198 2.796 -0.551 1.00 95.00 73 ILE A N 1
ATOM 639 C CA . ILE A 1 73 ? -0.233 1.774 0.501 1.00 95.00 73 ILE A CA 1
ATOM 640 C C . ILE A 1 73 ? -1.223 2.166 1.608 1.00 95.00 73 ILE A C 1
ATOM 642 O O . ILE A 1 73 ? -2.030 1.339 2.011 1.00 95.00 73 ILE A O 1
ATOM 646 N N . LEU A 1 74 ? -1.242 3.427 2.051 1.00 92.12 74 LEU A N 1
ATOM 647 C CA . LEU A 1 74 ? -2.157 3.897 3.104 1.00 92.12 74 LEU A CA 1
ATOM 648 C C . LEU A 1 74 ? -3.637 3.738 2.745 1.00 92.12 74 LEU A C 1
ATOM 650 O O . LEU A 1 74 ? -4.437 3.360 3.597 1.00 92.12 74 LEU A O 1
ATOM 654 N N . ARG A 1 75 ? -3.999 3.934 1.473 1.00 91.75 75 ARG A N 1
ATOM 655 C CA . ARG A 1 75 ? -5.376 3.716 0.997 1.00 91.75 75 ARG A CA 1
ATOM 656 C C . ARG A 1 75 ? -5.868 2.277 1.171 1.00 91.75 75 ARG A C 1
ATOM 658 O O . ARG A 1 75 ? -7.068 2.032 1.138 1.00 91.75 75 ARG A O 1
ATOM 665 N N . LYS A 1 76 ? -4.961 1.316 1.362 1.00 93.75 76 LYS A N 1
ATOM 666 C CA . LYS A 1 76 ? -5.296 -0.093 1.613 1.00 93.75 76 LYS A CA 1
ATOM 667 C C . LYS A 1 76 ? -5.619 -0.404 3.079 1.00 93.75 76 LYS A C 1
ATOM 669 O O . LYS A 1 76 ? -6.027 -1.525 3.374 1.00 93.75 76 LYS A O 1
ATOM 674 N N . PHE A 1 77 ? -5.453 0.560 3.986 1.00 87.81 77 PHE A N 1
ATOM 675 C CA . PHE A 1 77 ? -5.875 0.440 5.386 1.00 87.81 77 PHE A CA 1
ATOM 676 C C . PHE A 1 77 ? -7.361 0.757 5.544 1.00 87.81 77 PHE A C 1
ATOM 678 O O . PHE A 1 77 ? -8.032 0.112 6.344 1.00 87.81 77 PHE A O 1
ATOM 685 N N . GLY A 1 78 ? -7.864 1.711 4.754 1.00 82.25 78 GLY A N 1
ATOM 686 C CA . GLY A 1 78 ? -9.264 2.117 4.729 1.00 82.25 78 GLY A CA 1
ATOM 687 C C . GLY A 1 78 ? -9.756 2.781 6.022 1.00 82.25 78 GLY A C 1
ATOM 688 O O . GLY A 1 78 ? -9.201 2.607 7.112 1.00 82.25 78 GLY A O 1
ATOM 689 N N . GLY A 1 79 ? -10.833 3.559 5.881 1.00 84.94 79 GLY A N 1
ATOM 690 C CA . GLY A 1 79 ? -11.610 4.124 6.986 1.00 84.94 79 GLY A CA 1
ATOM 691 C C . GLY A 1 79 ? -10.771 4.782 8.085 1.00 84.94 79 GLY A C 1
ATOM 692 O O . GLY A 1 79 ? -9.852 5.564 7.830 1.00 84.94 79 GLY A O 1
ATOM 693 N N . ASP A 1 80 ? -11.085 4.430 9.330 1.00 84.94 80 ASP A N 1
ATOM 694 C CA . ASP A 1 80 ? -10.476 5.031 10.518 1.00 84.94 80 ASP A CA 1
ATOM 695 C C . ASP A 1 80 ? -8.990 4.718 10.660 1.00 84.94 80 ASP A C 1
ATOM 697 O O . ASP A 1 80 ? -8.257 5.472 11.303 1.00 84.94 80 ASP A O 1
ATOM 701 N N . LEU A 1 81 ? -8.529 3.592 10.112 1.00 85.25 81 LEU A N 1
ATOM 702 C CA . LEU A 1 81 ? -7.138 3.182 10.246 1.00 85.25 81 LEU A CA 1
ATOM 703 C C . LEU A 1 81 ? -6.239 4.035 9.348 1.00 85.25 81 LEU A C 1
ATOM 705 O O . LEU A 1 81 ? -5.233 4.558 9.826 1.00 85.25 81 LEU A O 1
ATOM 709 N N . GLU A 1 82 ? -6.655 4.261 8.099 1.00 89.25 82 GLU A N 1
ATOM 710 C CA . GLU A 1 82 ? -6.002 5.220 7.203 1.00 89.25 82 GLU A CA 1
ATOM 711 C C . GLU A 1 82 ? -5.956 6.617 7.836 1.00 89.25 82 GLU A C 1
ATOM 713 O O . GLU A 1 82 ? -4.892 7.239 7.886 1.00 89.25 82 GLU A O 1
ATOM 718 N N . HIS A 1 83 ? -7.089 7.093 8.366 1.00 88.19 83 HIS A N 1
ATOM 719 C CA . HIS A 1 83 ? -7.167 8.411 8.992 1.00 88.19 83 HIS A CA 1
ATOM 720 C C . HIS A 1 83 ? -6.230 8.533 10.201 1.00 88.19 83 HIS A C 1
ATOM 722 O O . HIS A 1 83 ? -5.463 9.491 10.285 1.00 88.19 83 HIS A O 1
ATOM 728 N N . SER A 1 84 ? -6.242 7.540 11.096 1.00 87.62 84 SER A N 1
ATOM 729 C CA . SER A 1 84 ? -5.407 7.522 12.304 1.00 87.62 84 SER A CA 1
ATOM 730 C C . SER A 1 84 ? -3.917 7.588 11.958 1.00 87.62 84 SER A C 1
ATOM 732 O O . SER A 1 84 ? -3.177 8.385 12.539 1.00 87.62 84 SER A O 1
ATOM 734 N N . ILE A 1 85 ? -3.475 6.801 10.970 1.00 87.81 85 ILE A N 1
ATOM 735 C CA . ILE A 1 85 ? -2.076 6.806 10.527 1.00 87.81 85 ILE A CA 1
ATOM 736 C C . ILE A 1 85 ? -1.743 8.161 9.903 1.00 87.81 85 ILE A C 1
ATOM 738 O O . ILE A 1 85 ? -0.753 8.781 10.275 1.00 87.81 85 ILE A O 1
ATOM 742 N N . ARG A 1 86 ? -2.597 8.675 9.011 1.00 85.69 86 ARG A N 1
ATOM 743 C CA . ARG A 1 86 ? -2.357 9.960 8.342 1.00 85.69 86 ARG A CA 1
ATOM 744 C C . ARG A 1 86 ? -2.284 11.127 9.325 1.00 85.69 86 ARG A C 1
ATOM 746 O O . ARG A 1 86 ? -1.432 11.988 9.162 1.00 85.69 86 ARG A O 1
ATOM 753 N N . SER A 1 87 ? -3.138 11.137 10.348 1.00 86.56 87 SER A N 1
ATOM 754 C CA . SER A 1 87 ? -3.154 12.175 11.388 1.00 86.56 87 SER A CA 1
ATOM 755 C C . SER A 1 87 ? -1.930 12.155 12.307 1.00 86.56 87 SER A C 1
ATOM 757 O O . SER A 1 87 ? -1.691 13.126 13.016 1.00 86.56 87 SER A O 1
ATOM 759 N N . SER A 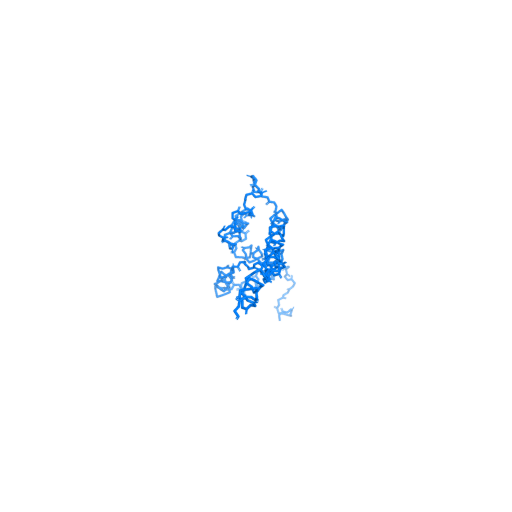1 88 ? -1.132 11.081 12.275 1.00 84.50 88 SER A N 1
ATOM 760 C CA . SER A 1 88 ? 0.117 10.993 13.042 1.00 84.50 88 SER A CA 1
ATOM 761 C C . SER A 1 88 ? 1.233 11.859 12.439 1.00 84.50 88 SER A C 1
ATOM 763 O O . SER A 1 88 ? 2.278 12.032 13.062 1.00 84.50 88 SER A O 1
ATOM 765 N N . PHE A 1 89 ? 1.022 12.423 11.242 1.00 82.50 89 PHE A N 1
ATOM 766 C CA . PHE A 1 89 ? 2.020 13.193 10.507 1.00 82.50 89 PHE A CA 1
ATOM 767 C C . PHE A 1 89 ? 1.457 14.528 10.007 1.00 82.50 89 PHE A C 1
ATOM 769 O O . PHE A 1 89 ? 0.327 14.600 9.531 1.00 82.50 89 PHE A O 1
ATOM 776 N N . ILE A 1 90 ? 2.279 15.580 10.062 1.00 76.38 90 ILE A N 1
ATOM 777 C CA . ILE A 1 90 ? 1.975 16.895 9.463 1.00 76.38 90 ILE A CA 1
ATOM 778 C C . ILE A 1 90 ? 2.480 16.963 8.009 1.00 76.38 9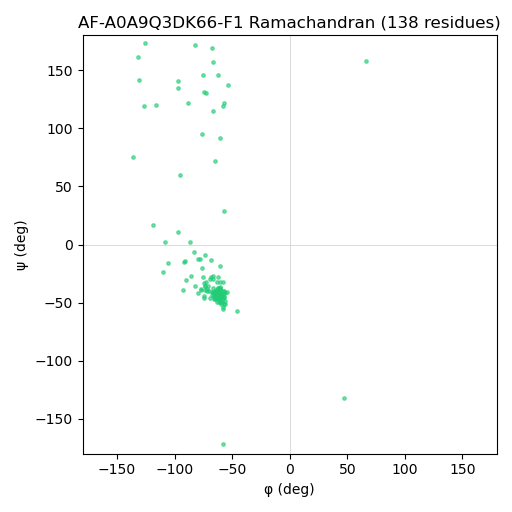0 ILE A C 1
ATOM 780 O O . ILE A 1 90 ? 1.855 17.592 7.165 1.00 76.38 90 ILE A O 1
ATOM 784 N N . GLU A 1 91 ? 3.567 16.252 7.701 1.00 77.06 91 GLU A N 1
ATOM 785 C CA . GLU A 1 91 ? 4.240 16.226 6.394 1.00 77.06 91 GLU A CA 1
ATOM 786 C C . GLU A 1 91 ? 4.513 14.777 5.952 1.00 77.06 91 GLU A C 1
ATOM 788 O O . GLU A 1 91 ? 4.516 13.885 6.806 1.00 77.06 91 GLU A O 1
ATOM 793 N N . PRO A 1 92 ? 4.765 14.508 4.653 1.00 70.25 92 PRO A N 1
ATOM 794 C CA . PRO A 1 92 ? 5.241 13.206 4.186 1.00 70.25 92 PRO A CA 1
ATOM 795 C C . PRO A 1 92 ? 6.507 12.760 4.929 1.00 70.25 92 PRO A C 1
ATOM 797 O O . PRO A 1 92 ? 7.417 13.560 5.148 1.00 70.25 92 PRO A O 1
ATOM 800 N N . ARG A 1 93 ? 6.568 11.482 5.307 1.00 85.38 93 ARG A N 1
ATOM 801 C CA . ARG A 1 93 ? 7.619 10.922 6.167 1.00 85.38 93 ARG A CA 1
ATOM 802 C C . ARG A 1 93 ? 8.326 9.714 5.550 1.00 85.38 93 ARG A C 1
ATOM 804 O O . ARG A 1 93 ? 7.949 9.258 4.472 1.00 85.38 93 ARG A O 1
ATOM 811 N N . SER A 1 94 ? 9.378 9.228 6.215 1.00 91.81 94 SER A N 1
ATOM 812 C CA . SER A 1 94 ? 10.131 8.060 5.753 1.00 91.81 94 SER A CA 1
ATOM 813 C C . SER A 1 94 ? 9.299 6.776 5.840 1.00 91.81 94 SER A C 1
ATOM 815 O O . SER A 1 94 ? 8.229 6.722 6.449 1.00 91.81 94 SER A O 1
ATOM 817 N N . THR A 1 95 ? 9.808 5.702 5.235 1.00 92.25 95 THR A N 1
ATOM 818 C CA . THR A 1 95 ? 9.189 4.377 5.363 1.00 92.25 95 THR A CA 1
ATOM 819 C C . THR A 1 95 ? 9.148 3.902 6.821 1.00 92.25 95 THR A C 1
ATOM 821 O O . THR A 1 95 ? 8.138 3.329 7.231 1.00 92.25 95 THR A O 1
ATOM 824 N N . GLU A 1 96 ? 10.200 4.148 7.611 1.00 91.81 96 GLU A N 1
ATOM 825 C CA . GLU A 1 96 ? 10.230 3.756 9.026 1.00 91.81 96 GLU A CA 1
ATOM 826 C C . GLU A 1 96 ? 9.171 4.488 9.851 1.00 91.81 96 GLU A C 1
ATOM 828 O O . GLU A 1 96 ? 8.525 3.870 10.697 1.00 91.81 96 GLU A O 1
ATOM 833 N N . ASP A 1 97 ? 8.948 5.774 9.573 1.00 91.12 97 ASP A N 1
ATOM 834 C CA . ASP A 1 97 ? 7.951 6.585 10.272 1.00 91.12 97 ASP A CA 1
ATOM 835 C C . ASP A 1 97 ? 6.536 6.019 10.054 1.00 91.12 97 ASP A C 1
ATOM 837 O O . ASP A 1 97 ? 5.777 5.840 11.010 1.00 91.12 97 ASP A O 1
ATOM 841 N N . TYR A 1 98 ? 6.190 5.665 8.808 1.00 91.00 98 TYR A N 1
ATOM 842 C CA . TYR A 1 98 ? 4.901 5.036 8.494 1.00 91.00 98 TYR A CA 1
ATOM 843 C C . TYR A 1 98 ? 4.725 3.686 9.187 1.00 91.00 98 TYR A C 1
ATOM 845 O O . TYR A 1 98 ? 3.658 3.422 9.744 1.00 91.00 98 TYR A O 1
ATOM 853 N N . ILE A 1 99 ? 5.761 2.845 9.180 1.00 93.06 99 ILE A N 1
ATOM 854 C CA . ILE A 1 99 ? 5.727 1.538 9.845 1.00 93.06 99 ILE A CA 1
ATOM 855 C C . ILE A 1 99 ? 5.557 1.711 11.357 1.00 93.06 99 ILE A C 1
ATOM 857 O O . ILE A 1 99 ? 4.691 1.062 11.938 1.00 93.06 99 ILE A O 1
ATOM 861 N N . SER A 1 100 ? 6.301 2.632 11.970 1.00 92.31 100 SER A N 1
ATOM 862 C CA . SER A 1 100 ? 6.231 2.908 13.410 1.00 92.31 100 SER A CA 1
ATOM 863 C C . SER A 1 100 ? 4.832 3.368 13.82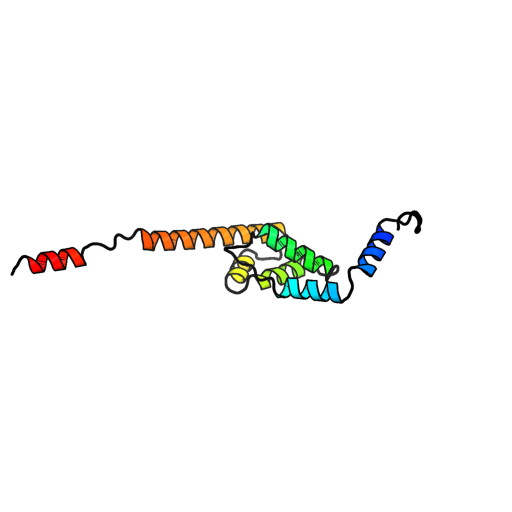3 1.00 92.31 100 SER A C 1
ATOM 865 O O . SER A 1 100 ? 4.231 2.804 14.734 1.00 92.31 100 SER A O 1
ATOM 867 N N . ALA A 1 101 ? 4.242 4.322 13.093 1.00 91.12 101 ALA A N 1
ATOM 868 C CA . ALA A 1 101 ? 2.879 4.776 13.375 1.00 91.12 101 ALA A CA 1
ATOM 869 C C . ALA A 1 101 ? 1.842 3.655 13.205 1.00 91.12 101 ALA A C 1
ATOM 871 O O . ALA A 1 101 ? 0.885 3.559 13.979 1.00 91.12 101 ALA A O 1
ATOM 872 N N . MET A 1 102 ? 2.022 2.788 12.205 1.00 90.69 102 MET A N 1
ATOM 873 C CA . MET A 1 102 ? 1.158 1.626 12.019 1.00 90.69 102 MET A CA 1
ATOM 874 C C . MET A 1 102 ? 1.267 0.642 13.184 1.00 90.69 102 MET A C 1
ATOM 876 O O . MET A 1 102 ? 0.235 0.163 13.654 1.00 90.69 102 MET A O 1
ATOM 880 N N . GLU A 1 103 ? 2.475 0.333 13.652 1.00 91.44 103 GLU A N 1
ATOM 881 C CA . GLU A 1 103 ? 2.704 -0.556 14.797 1.00 91.44 103 GLU A CA 1
ATOM 882 C C . GLU A 1 103 ? 2.075 0.001 16.071 1.00 91.44 103 GLU A C 1
ATOM 884 O O . GLU A 1 103 ? 1.332 -0.712 16.752 1.00 91.44 103 GLU A O 1
ATOM 889 N N . ASP A 1 104 ? 2.262 1.292 16.326 1.00 90.62 104 ASP A N 1
ATOM 890 C CA . ASP A 1 104 ? 1.672 1.998 17.457 1.00 90.62 104 ASP A CA 1
ATOM 891 C C . ASP A 1 104 ? 0.141 1.949 17.439 1.00 90.62 104 ASP A C 1
ATOM 893 O O . ASP A 1 104 ? -0.495 1.571 18.426 1.00 90.62 104 ASP A O 1
ATOM 897 N N . ILE A 1 105 ? -0.483 2.310 16.314 1.00 88.12 105 ILE A N 1
ATOM 898 C CA . ILE A 1 105 ? -1.948 2.333 16.191 1.00 88.12 105 ILE A CA 1
ATOM 899 C C . ILE A 1 105 ? -2.521 0.921 16.286 1.00 88.12 105 ILE A C 1
ATOM 901 O O . ILE A 1 105 ? -3.532 0.710 16.960 1.00 88.12 105 ILE A O 1
ATOM 905 N N . THR A 1 106 ? -1.868 -0.046 15.643 1.00 86.75 106 THR A N 1
ATOM 906 C CA . THR A 1 106 ? -2.283 -1.451 15.674 1.00 86.75 106 THR A CA 1
ATOM 907 C C . THR A 1 106 ? -2.223 -2.002 17.097 1.00 86.75 106 THR A C 1
ATOM 909 O O . THR A 1 106 ? -3.162 -2.655 17.551 1.00 86.75 106 THR A O 1
ATOM 912 N N . THR A 1 107 ? -1.160 -1.676 17.834 1.00 86.69 107 THR A N 1
ATOM 913 C CA . THR A 1 107 ? -0.992 -2.064 19.239 1.00 86.69 107 THR A CA 1
ATOM 914 C C . THR A 1 107 ? -2.053 -1.414 20.123 1.00 86.69 107 THR A C 1
ATOM 916 O O . THR A 1 107 ? -2.718 -2.108 20.891 1.00 86.69 107 THR A O 1
ATOM 919 N N . ARG A 1 108 ? -2.291 -0.102 19.976 1.00 81.62 108 ARG A N 1
ATOM 920 C CA . ARG A 1 108 ? -3.320 0.614 20.749 1.00 81.62 108 ARG A CA 1
ATOM 921 C C . ARG A 1 108 ? -4.720 0.045 20.524 1.00 81.62 108 ARG A C 1
ATOM 923 O O . ARG A 1 108 ? -5.439 -0.167 21.495 1.00 81.62 108 ARG A O 1
ATOM 930 N N . LYS A 1 109 ? -5.107 -0.230 19.274 1.00 78.62 109 LYS A N 1
ATOM 931 C CA . LYS A 1 109 ? -6.437 -0.782 18.965 1.00 78.62 109 LYS A CA 1
ATOM 932 C C . LYS A 1 109 ? -6.641 -2.177 19.565 1.00 78.62 109 LYS A C 1
ATOM 934 O O . LYS A 1 109 ? -7.663 -2.395 20.207 1.00 78.62 109 LYS A O 1
ATOM 939 N N . LYS A 1 110 ? -5.637 -3.058 19.482 1.00 74.94 110 LYS A N 1
ATOM 940 C CA . LYS A 1 110 ? -5.677 -4.381 20.135 1.00 74.94 110 LYS A CA 1
ATOM 941 C C . LYS A 1 110 ? -5.829 -4.276 21.653 1.00 74.94 110 LYS A C 1
ATOM 943 O O . LYS A 1 110 ? -6.618 -5.001 22.250 1.00 74.94 110 LYS A O 1
ATOM 948 N N . VAL A 1 111 ? -5.103 -3.353 22.287 1.00 68.06 111 VAL A N 1
ATOM 949 C CA . VAL A 1 111 ? -5.207 -3.118 23.738 1.00 68.06 111 VAL A CA 1
ATOM 950 C C . VAL A 1 111 ? -6.603 -2.627 24.123 1.00 68.06 111 VAL A C 1
ATOM 952 O O . VAL A 1 111 ? -7.156 -3.096 25.115 1.00 68.06 111 VAL A O 1
ATOM 955 N N . VAL A 1 112 ? -7.195 -1.721 23.341 1.00 64.75 112 VAL A N 1
ATOM 956 C CA . VAL A 1 112 ? -8.558 -1.225 23.584 1.00 64.75 112 VAL A CA 1
ATOM 957 C C . VAL A 1 112 ? -9.587 -2.347 23.452 1.00 64.75 112 VAL A C 1
ATOM 959 O O . VAL A 1 112 ? -10.428 -2.486 24.333 1.00 64.75 112 VAL A O 1
ATOM 962 N N . GLU A 1 113 ? -9.506 -3.190 22.423 1.00 61.84 113 GLU A N 1
ATOM 963 C CA . GLU A 1 113 ? -10.421 -4.330 22.257 1.00 61.84 113 GLU A CA 1
ATOM 964 C C . GLU A 1 113 ? -10.310 -5.337 23.409 1.00 61.84 113 GLU A C 1
ATOM 966 O O . GLU A 1 113 ? -11.325 -5.782 23.946 1.00 61.84 113 GLU A O 1
ATOM 971 N N . ILE A 1 114 ? -9.090 -5.646 23.860 1.00 61.44 114 ILE A N 1
ATOM 972 C CA . ILE A 1 114 ? -8.868 -6.512 25.027 1.00 61.44 114 ILE A CA 1
ATOM 973 C C . ILE A 1 114 ? -9.404 -5.858 26.306 1.00 61.44 114 ILE A C 1
ATOM 975 O O . ILE A 1 114 ? -10.025 -6.540 27.121 1.00 61.44 114 ILE A O 1
ATOM 979 N N . GLY A 1 115 ? -9.190 -4.552 26.481 1.00 56.97 115 GLY A N 1
ATOM 980 C CA . GLY A 1 115 ? -9.654 -3.787 27.637 1.00 56.97 115 GLY A CA 1
ATOM 981 C C . GLY A 1 115 ? -11.177 -3.699 27.711 1.00 56.97 115 GLY A C 1
ATOM 982 O O . GLY A 1 115 ? -11.743 -3.916 28.779 1.00 56.97 115 GLY A O 1
ATOM 983 N N . ILE A 1 116 ? -11.843 -3.473 26.575 1.00 57.53 116 ILE A N 1
ATOM 984 C CA . ILE A 1 116 ? -13.304 -3.504 26.451 1.00 57.53 116 ILE A CA 1
ATOM 985 C C . ILE A 1 116 ? -13.813 -4.914 26.769 1.00 57.53 116 ILE A C 1
ATOM 987 O O . ILE A 1 116 ? -14.687 -5.062 27.620 1.00 57.53 116 ILE A O 1
ATOM 991 N N . ASN A 1 117 ? -13.232 -5.960 26.171 1.00 49.09 117 ASN A N 1
ATOM 992 C CA . ASN A 1 117 ? -13.632 -7.344 26.442 1.00 49.09 117 ASN A CA 1
ATOM 993 C C . ASN A 1 117 ? -13.441 -7.724 27.920 1.00 49.09 117 ASN A C 1
ATOM 995 O O . ASN A 1 117 ? -14.358 -8.283 28.514 1.00 49.09 117 ASN A O 1
ATOM 999 N N . HIS A 1 118 ? -12.329 -7.335 28.556 1.00 50.72 118 HIS A N 1
ATOM 1000 C CA . HIS A 1 118 ? -12.140 -7.519 30.000 1.00 50.72 118 HIS A CA 1
ATOM 1001 C C . HIS A 1 118 ? -13.174 -6.751 30.830 1.00 50.72 118 HIS A C 1
ATOM 1003 O O . HIS A 1 118 ? -13.639 -7.267 31.845 1.00 50.72 118 HIS A O 1
ATOM 1009 N N . GLN A 1 119 ? -13.575 -5.546 30.416 1.00 43.94 119 GLN A N 1
ATOM 1010 C CA . GLN A 1 119 ? -14.588 -4.756 31.122 1.00 43.94 119 GLN A CA 1
ATOM 1011 C C . GLN A 1 119 ? -15.985 -5.398 31.067 1.00 43.94 119 GLN A C 1
ATOM 1013 O O . GLN A 1 119 ? -16.761 -5.239 32.012 1.00 43.94 119 GLN A O 1
ATOM 1018 N N . TRP A 1 120 ? -16.302 -6.151 30.007 1.00 43.31 120 TRP A N 1
ATOM 1019 C CA . TRP A 1 120 ? -17.559 -6.904 29.891 1.00 43.31 120 TRP A CA 1
ATOM 1020 C C . TRP A 1 120 ? -17.496 -8.296 30.534 1.00 43.31 120 TRP A C 1
ATOM 1022 O O . TRP A 1 120 ? -18.527 -8.776 30.998 1.00 43.31 120 TRP A O 1
ATOM 1032 N N . THR A 1 121 ? -16.319 -8.928 30.632 1.00 47.56 121 THR A N 1
ATOM 1033 C CA . THR A 1 121 ? -16.162 -10.258 31.258 1.00 47.56 121 THR A CA 1
ATOM 1034 C C . THR A 1 121 ? -15.843 -10.220 32.755 1.00 47.56 121 THR A C 1
ATOM 1036 O O . THR A 1 121 ? -15.963 -11.246 33.418 1.00 47.56 121 THR A O 1
ATOM 1039 N N . THR A 1 122 ? -15.451 -9.067 33.312 1.00 44.81 122 THR A N 1
ATOM 1040 C CA . THR A 1 122 ? -15.164 -8.909 34.755 1.00 44.81 122 THR A CA 1
ATOM 1041 C C . THR A 1 122 ? -16.199 -8.092 35.517 1.00 44.81 122 THR A C 1
ATOM 1043 O O . THR A 1 122 ? -16.072 -7.930 36.730 1.00 44.81 122 THR A O 1
ATOM 1046 N N . ARG A 1 123 ? -17.276 -7.632 34.867 1.00 39.03 123 ARG A N 1
ATOM 1047 C CA . ARG A 1 123 ? -18.470 -7.239 35.620 1.00 39.03 123 ARG A CA 1
ATOM 1048 C C . ARG A 1 123 ? -19.039 -8.516 36.234 1.00 39.03 123 ARG A C 1
ATOM 1050 O O . ARG A 1 123 ? -19.494 -9.372 35.474 1.00 39.03 123 ARG A O 1
ATOM 1057 N N . PRO A 1 124 ? -19.062 -8.671 37.573 1.00 43.12 124 PRO A N 1
ATOM 1058 C CA . PRO A 1 124 ? -19.952 -9.662 38.135 1.00 43.12 124 PRO A CA 1
ATOM 1059 C C . PRO A 1 124 ? -21.330 -9.232 37.644 1.00 43.12 124 PRO A C 1
ATOM 1061 O O . PRO A 1 124 ? -21.748 -8.101 37.910 1.00 43.12 124 PRO A O 1
ATOM 1064 N N . VAL A 1 125 ? -22.011 -10.084 36.876 1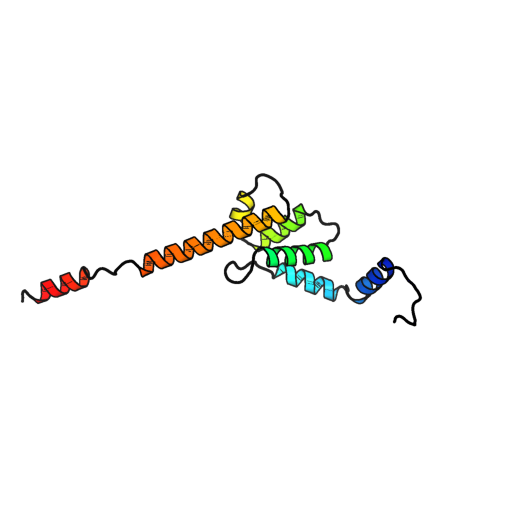.00 50.47 125 VAL A N 1
ATOM 1065 C CA . VAL A 1 125 ? -23.457 -9.959 36.711 1.00 50.47 125 VAL A CA 1
ATOM 1066 C C . VAL A 1 125 ? -23.983 -10.110 38.126 1.00 50.47 125 VAL A C 1
ATOM 1068 O O . VAL A 1 125 ? -24.078 -11.210 38.665 1.00 50.47 125 VAL A O 1
ATOM 1071 N N . GLY A 1 126 ? -24.119 -8.967 38.794 1.00 47.16 126 GLY A N 1
ATOM 1072 C CA . GLY A 1 126 ? -24.417 -8.901 40.199 1.00 47.16 126 GLY A CA 1
ATOM 1073 C C . GLY A 1 126 ? -25.705 -9.663 40.400 1.00 47.16 126 GLY A C 1
ATOM 1074 O O . GLY A 1 126 ? -26.735 -9.313 39.822 1.00 47.16 126 GLY A O 1
ATOM 1075 N N . ASN A 1 127 ? -25.633 -10.682 41.247 1.00 53.28 127 ASN A N 1
ATOM 1076 C CA . ASN A 1 127 ? -26.747 -11.424 41.821 1.00 53.28 127 ASN A CA 1
ATOM 1077 C C . ASN A 1 127 ? -27.741 -10.520 42.590 1.00 53.28 127 ASN A C 1
ATOM 1079 O O . ASN A 1 127 ? -28.383 -10.978 43.523 1.00 53.28 127 ASN A O 1
ATOM 1083 N N . GLN A 1 128 ? -27.903 -9.240 42.245 1.00 54.03 128 GLN A N 1
ATOM 1084 C CA . GLN A 1 128 ? -28.901 -8.365 42.847 1.00 54.03 128 GLN A CA 1
ATOM 1085 C C . GLN A 1 128 ? -30.315 -8.736 42.397 1.00 54.03 128 GLN A C 1
ATOM 1087 O O . GLN A 1 128 ? -31.201 -8.806 43.240 1.00 54.03 128 GLN A O 1
ATOM 1092 N N . PHE A 1 129 ? -30.524 -9.094 41.124 1.00 47.53 129 PHE A N 1
ATOM 1093 C CA . PHE A 1 129 ? -31.839 -9.566 40.666 1.00 47.53 129 PHE A CA 1
ATOM 1094 C C . PHE A 1 129 ? -32.194 -10.951 41.226 1.00 47.53 129 PHE A C 1
ATOM 1096 O O . PHE A 1 129 ? -33.318 -11.164 41.666 1.00 47.53 129 PHE A O 1
ATOM 1103 N N . GLN A 1 130 ? -31.230 -11.873 41.295 1.00 51.97 130 GLN A N 1
ATOM 1104 C CA . GLN A 1 130 ? -31.458 -13.215 41.851 1.00 51.97 130 GLN A CA 1
ATOM 1105 C C . GLN A 1 130 ? -31.659 -13.188 43.377 1.00 51.97 130 GLN A C 1
ATOM 1107 O O . GLN A 1 130 ? -32.504 -13.914 43.898 1.00 51.97 130 GLN A O 1
ATOM 1112 N N . ASN A 1 131 ? -30.953 -12.311 44.104 1.00 53.22 131 ASN A N 1
ATOM 1113 C CA . ASN A 1 131 ? -31.161 -12.146 45.546 1.00 53.22 131 ASN A CA 1
ATOM 1114 C C . ASN A 1 131 ? -32.480 -11.432 45.879 1.00 53.22 131 ASN A C 1
ATOM 1116 O O . ASN A 1 131 ? -33.096 -11.783 46.881 1.00 53.22 131 ASN A O 1
ATOM 1120 N N . LEU A 1 132 ? -32.952 -10.500 45.039 1.00 48.19 132 LEU A N 1
ATOM 1121 C CA . LEU A 1 132 ? -34.274 -9.876 45.192 1.00 48.19 132 LEU A CA 1
ATOM 1122 C C . LEU A 1 132 ? -35.407 -10.886 44.979 1.00 48.19 132 LEU A C 1
ATOM 1124 O O . LEU A 1 132 ? -36.314 -10.964 45.803 1.00 48.19 132 LEU A O 1
ATOM 1128 N N . ILE A 1 133 ? -35.320 -11.723 43.940 1.00 54.66 133 ILE A N 1
ATOM 1129 C CA . ILE A 1 133 ? -36.315 -12.779 43.693 1.00 54.66 133 ILE A CA 1
ATOM 1130 C C . ILE A 1 133 ? -36.338 -13.780 44.858 1.00 54.66 133 ILE A C 1
ATOM 1132 O O . ILE A 1 133 ? -37.410 -14.133 45.342 1.00 54.66 133 ILE A O 1
ATOM 1136 N N . ARG A 1 134 ? -35.165 -14.160 45.383 1.00 55.00 134 ARG A N 1
ATOM 1137 C CA . ARG A 1 134 ? -35.050 -15.088 46.519 1.00 55.00 134 ARG A CA 1
ATOM 1138 C C . ARG A 1 134 ? -35.543 -14.499 47.850 1.00 55.00 134 ARG A C 1
ATOM 1140 O O . ARG A 1 134 ? -36.023 -15.247 48.698 1.00 55.00 134 ARG A O 1
ATOM 1147 N N . GLN A 1 135 ? -35.440 -13.182 48.047 1.00 56.22 135 GLN A N 1
ATOM 1148 C CA . GLN A 1 135 ? -35.999 -12.495 49.220 1.00 56.22 135 GLN A CA 1
ATOM 1149 C C . GLN A 1 135 ? -37.524 -12.352 49.140 1.00 56.22 135 GLN A C 1
ATOM 1151 O O . GLN A 1 135 ? -38.189 -12.456 50.166 1.00 56.22 135 GLN A O 1
ATOM 1156 N N . MET A 1 136 ? -38.088 -12.184 47.940 1.00 46.94 136 MET A N 1
ATOM 1157 C CA . MET A 1 136 ? -39.541 -12.104 47.750 1.00 46.94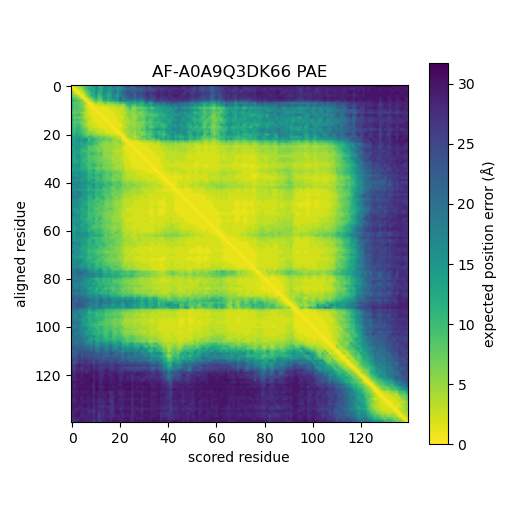 136 MET A CA 1
ATOM 1158 C C . MET A 1 136 ? -40.242 -13.466 47.867 1.00 46.94 136 MET A C 1
ATOM 1160 O O . MET A 1 136 ? -41.392 -13.514 48.290 1.00 46.94 136 MET A O 1
ATOM 1164 N N . THR A 1 137 ? -39.562 -14.577 47.563 1.00 57.38 137 THR A N 1
ATOM 1165 C CA . THR A 1 137 ? -40.120 -15.935 47.722 1.00 57.38 137 THR A CA 1
ATOM 1166 C C . THR A 1 137 ? -40.095 -16.476 49.154 1.00 57.38 137 THR A C 1
ATOM 1168 O O . THR A 1 137 ? -40.737 -17.483 49.410 1.00 57.38 137 THR A O 1
ATOM 1171 N N . ASN A 1 138 ? -39.377 -15.837 50.085 1.00 51.34 138 ASN A N 1
ATOM 1172 C CA . ASN A 1 138 ? -39.311 -16.253 51.498 1.00 51.34 138 ASN A CA 1
ATOM 1173 C C . ASN A 1 138 ? -40.279 -15.466 52.411 1.00 51.34 138 ASN A C 1
ATOM 1175 O O . ASN A 1 138 ? -40.154 -15.532 53.633 1.00 51.34 138 ASN A O 1
ATOM 1179 N N . LEU A 1 139 ? -41.202 -14.691 51.830 1.00 53.00 139 LEU A N 1
ATOM 1180 C CA . LEU A 1 139 ? -42.230 -13.917 52.545 1.00 53.00 139 LEU A CA 1
ATOM 1181 C C . LEU A 1 139 ? -43.670 -14.341 52.182 1.00 53.00 139 LEU A C 1
ATOM 1183 O O . LEU A 1 139 ? -44.613 -13.607 52.474 1.00 53.00 139 LEU A O 1
ATOM 1187 N N . LEU A 1 140 ? -43.836 -15.520 51.575 1.00 45.28 140 LEU A N 1
ATOM 1188 C CA . LEU A 1 140 ? -45.107 -16.240 51.419 1.00 45.28 140 LEU A CA 1
ATOM 1189 C C . LEU A 1 140 ? -44.989 -17.602 52.106 1.00 45.28 140 LEU A C 1
ATOM 1191 O O . LEU A 1 140 ? -46.011 -18.052 52.666 1.00 45.28 140 LEU A O 1
#

Foldseek 3Di:
DPVPDDPDDPVVVVVVCCVVPVDPVVLVVLVVVLVPDADDLVPDQLLVSLVVQLVSCCVNCVPDDPLVSLVSNLVSPDDPLSVQLVVVDPDRDDPVSSSVSSNVVSVVVVVVVVVVVCVVVPPPPDCPVVVVVVVVVVVD

Secondary structure (DSSP, 8-state):
-TTTS-S--HHHHHHHHHHHH--HHHHHHHHHHHHT----TTT--HHHHHHHHHHHHHHH-TTS-HHHHHHHHHTTT-HHHHHHHHHT-SS---HHHHHHHHHHHHHHHHHHHHHHHHHHHSS---THHHHHHHHHTT--

Nearest PDB structures (foldseek):
  7r23-assembly1_A  TM=7.390E-01  e=7.284E-02  Homo sapiens
  6oao-assembly5_I  TM=4.140E-01  e=5.550E+00  Plasmodium vivax
  3sjr-assembly1_B  TM=2.725E-01  e=6.951E+00  Chromobacterium violaceum

Solvent-accessible surface area (backbone atoms only — not comparable to full-atom values): 8333 Å² total; per-residue (Å²): 113,82,86,79,46,76,95,67,55,69,69,58,54,50,50,53,51,42,65,72,62,62,36,72,70,47,50,50,52,51,51,50,59,54,72,74,48,62,65,43,83,91,83,51,54,51,58,67,52,50,52,54,52,50,52,52,48,46,70,77,38,71,88,58,51,69,67,56,52,51,55,59,57,42,64,31,48,40,72,69,57,30,50,55,47,53,70,74,47,95,61,95,73,55,73,65,54,55,35,50,46,41,45,52,52,50,50,51,50,53,50,50,54,52,51,53,51,48,59,67,72,66,51,72,82,65,61,60,66,60,50,50,54,56,56,62,66,74,76,119

Organism: NCBI:txid1389203

pLDDT: mean 79.04, std 16.78, range [39.03, 96.38]

Sequence (140 aa):
MRQDHGTHSWPWWKEQILSKWVNDSWRFKMENSFEEAIFNIERDRPMSWFLKQKDRLTTLHPDMSETMVHKRILRKFGGDLEHSIRSSFIEPRSTEDYISAMEDITTRKKVVEIGINHQWTTRPVGNQFQNLIRQMTNLL

Radius of gyration: 26.7 Å; Cα contacts (8 Å, |Δi|>4): 58; chains: 1; bounding box: 76×39×77 Å